Protein AF-A0A526VL44-F1 (afdb_monomer_lite)

pLDDT: mean 72.71, std 17.26, range [43.94, 94.44]

Secondary structure (DSSP, 8-state):
--SB---SGGGTTSPPPBPPP-SSPPP-SSPPPPPP-PPP-HHHHHTTTTT-------------SS-PPPP--

Structure (mmCIF, N/CA/C/O backbone):
data_AF-A0A526VL44-F1
#
_entry.id   AF-A0A526VL44-F1
#
loop_
_atom_site.group_PDB
_atom_site.id
_atom_site.type_symbol
_atom_site.label_atom_id
_atom_site.label_alt_id
_atom_site.label_comp_id
_atom_site.label_asym_id
_atom_site.label_entity_id
_atom_site.label_seq_id
_atom_site.pdbx_PDB_ins_code
_atom_site.Cartn_x
_atom_site.Cartn_y
_atom_site.Cartn_z
_atom_site.occupancy
_atom_site.B_iso_or_equiv
_atom_site.auth_seq_id
_atom_site.auth_comp_id
_atom_site.auth_asym_id
_atom_site.auth_atom_id
_atom_site.pdbx_PDB_model_num
ATOM 1 N N . MET A 1 1 ? 2.316 -4.183 7.385 1.00 73.06 1 MET A N 1
ATOM 2 C CA . MET A 1 1 ? 0.854 -4.055 7.193 1.00 73.06 1 MET A CA 1
ATOM 3 C C . MET A 1 1 ? 0.563 -3.207 5.965 1.00 73.06 1 MET A C 1
ATOM 5 O O . MET A 1 1 ? 1.168 -2.146 5.858 1.00 73.06 1 MET A O 1
ATOM 9 N N . PRO A 1 2 ? -0.291 -3.658 5.033 1.00 78.38 2 PRO A N 1
ATOM 10 C CA . PRO A 1 2 ? -0.659 -2.871 3.858 1.00 78.38 2 PRO A CA 1
ATOM 11 C C . PRO A 1 2 ? -1.663 -1.767 4.219 1.00 78.38 2 PRO A C 1
ATOM 13 O O . PRO A 1 2 ? -2.655 -2.028 4.891 1.00 78.38 2 PRO A O 1
ATOM 16 N N . SER A 1 3 ? -1.419 -0.544 3.745 1.00 82.25 3 SER A N 1
ATOM 17 C CA . SER A 1 3 ? -2.338 0.599 3.880 1.00 82.25 3 SER A CA 1
ATOM 18 C C . SER A 1 3 ? -3.193 0.844 2.631 1.00 82.25 3 SER A C 1
ATOM 20 O O . SER A 1 3 ? -4.129 1.639 2.669 1.00 82.25 3 SER A O 1
ATOM 22 N N . ALA A 1 4 ? -2.896 0.159 1.526 1.00 86.44 4 ALA A N 1
ATOM 23 C CA . ALA A 1 4 ? -3.584 0.309 0.252 1.00 86.44 4 ALA A CA 1
ATOM 24 C C . ALA A 1 4 ? -3.663 -1.022 -0.503 1.00 86.44 4 ALA A C 1
ATOM 26 O O . ALA A 1 4 ? -2.879 -1.946 -0.262 1.00 86.44 4 ALA A O 1
ATOM 27 N N . ALA A 1 5 ? -4.606 -1.107 -1.438 1.00 90.44 5 ALA A N 1
ATOM 28 C CA . ALA A 1 5 ? -4.660 -2.192 -2.403 1.00 90.44 5 ALA A CA 1
ATOM 29 C C . ALA A 1 5 ? -3.423 -2.188 -3.316 1.00 90.44 5 ALA A C 1
ATOM 31 O O . ALA A 1 5 ? -2.770 -1.164 -3.523 1.00 90.44 5 ALA A O 1
ATOM 32 N N . SER A 1 6 ? -3.130 -3.352 -3.897 1.00 88.44 6 SER A N 1
ATOM 33 C CA . SER A 1 6 ? -2.004 -3.529 -4.811 1.00 88.44 6 SER A CA 1
ATOM 34 C C . SER A 1 6 ? -2.062 -2.531 -5.984 1.00 88.44 6 SER A C 1
ATOM 36 O O . SER A 1 6 ? -3.091 -2.469 -6.669 1.00 88.44 6 SER A O 1
ATOM 38 N N . PRO A 1 7 ? -0.979 -1.773 -6.253 1.00 88.31 7 PRO A N 1
ATOM 39 C CA . PRO A 1 7 ? -0.935 -0.775 -7.323 1.00 88.31 7 PRO A CA 1
ATOM 40 C C . PRO A 1 7 ? -0.620 -1.383 -8.703 1.00 88.31 7 PRO A C 1
ATOM 42 O O . PRO A 1 7 ? -0.386 -0.651 -9.664 1.00 88.31 7 PRO A O 1
ATOM 45 N N . PHE A 1 8 ? -0.568 -2.713 -8.820 1.00 89.12 8 PHE A N 1
ATOM 46 C CA . PHE A 1 8 ? -0.280 -3.407 -10.077 1.00 89.12 8 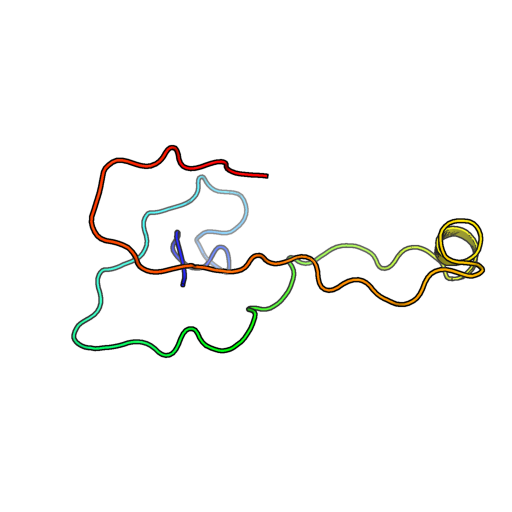PHE A CA 1
ATOM 47 C C . PHE A 1 8 ? -1.539 -3.606 -10.940 1.00 89.12 8 PHE A C 1
ATOM 49 O O . PHE A 1 8 ? -2.675 -3.438 -10.490 1.00 89.12 8 PHE A O 1
ATOM 56 N N . GLY A 1 9 ? -1.335 -3.977 -12.208 1.00 91.25 9 GLY A N 1
ATOM 57 C CA . GLY A 1 9 ? -2.419 -4.289 -13.144 1.00 91.25 9 GLY A CA 1
ATOM 58 C C . GLY A 1 9 ? -3.359 -3.106 -13.373 1.00 91.25 9 GLY A C 1
ATOM 59 O O . GLY A 1 9 ? -2.913 -1.998 -13.667 1.00 91.25 9 GLY A O 1
ATOM 60 N N . ALA A 1 10 ? -4.663 -3.337 -13.206 1.00 93.38 10 ALA A N 1
ATOM 61 C CA . ALA A 1 10 ? -5.709 -2.336 -13.436 1.00 93.38 10 ALA A CA 1
ATOM 62 C C . ALA A 1 10 ? -5.592 -1.077 -12.549 1.00 93.38 10 ALA A C 1
ATOM 64 O O . ALA A 1 10 ? -6.151 -0.033 -12.889 1.00 93.38 10 ALA A O 1
ATOM 65 N N . ASN A 1 11 ? -4.855 -1.156 -11.436 1.00 90.88 11 ASN A N 1
ATOM 66 C CA . ASN A 1 11 ? -4.623 -0.031 -10.527 1.00 90.88 11 ASN A CA 1
ATOM 67 C C . ASN A 1 11 ? -3.375 0.798 -10.884 1.00 90.88 11 ASN A C 1
ATOM 69 O O . ASN A 1 11 ? -3.118 1.814 -10.238 1.00 90.88 11 ASN A O 1
ATOM 73 N N . ARG A 1 12 ? -2.603 0.399 -11.905 1.00 93.38 12 ARG A N 1
ATOM 74 C CA . ARG A 1 12 ? -1.372 1.094 -12.296 1.00 93.38 12 ARG A CA 1
ATOM 75 C C . ARG A 1 12 ? -1.678 2.520 -12.758 1.00 93.38 12 ARG A C 1
ATOM 77 O O . ARG A 1 12 ? -2.552 2.728 -13.595 1.00 93.38 12 ARG A O 1
ATOM 84 N N . LEU A 1 13 ? -0.915 3.481 -12.227 1.00 91.69 13 LEU A N 1
ATOM 85 C CA . LEU A 1 13 ? -1.031 4.920 -12.518 1.00 91.69 13 LEU A CA 1
ATOM 86 C C . LEU A 1 13 ? -2.413 5.517 -12.193 1.00 91.69 13 LEU A C 1
ATOM 88 O O . LEU A 1 13 ? -2.835 6.498 -12.800 1.00 91.69 13 LEU A O 1
ATOM 92 N N . ARG A 1 14 ? -3.122 4.933 -11.225 1.00 93.44 14 ARG A N 1
ATOM 93 C CA . ARG A 1 14 ? -4.389 5.453 -10.704 1.00 93.44 14 ARG A CA 1
ATOM 94 C C . ARG A 1 14 ? -4.243 5.828 -9.227 1.00 93.44 14 ARG A C 1
ATOM 96 O O . ARG A 1 14 ? -3.303 5.364 -8.579 1.00 93.44 14 ARG A O 1
ATOM 103 N N . PRO A 1 15 ? -5.166 6.640 -8.678 1.00 94.44 15 PRO A N 1
ATOM 104 C CA . PRO A 1 15 ? -5.204 6.911 -7.246 1.00 94.44 15 PRO A CA 1
ATOM 105 C C . PRO A 1 15 ? -5.193 5.623 -6.414 1.00 94.44 15 PRO A C 1
ATOM 107 O O . PRO A 1 15 ? -5.818 4.625 -6.791 1.00 94.44 15 PRO A O 1
ATOM 110 N N . LEU A 1 16 ? -4.486 5.660 -5.279 1.00 91.19 16 LEU A N 1
ATOM 111 C CA . LEU A 1 16 ? -4.421 4.545 -4.336 1.00 91.19 16 LEU A CA 1
ATOM 112 C C . LEU A 1 16 ? -5.830 4.176 -3.874 1.00 91.19 16 LEU A C 1
ATOM 114 O O . LEU A 1 16 ? -6.593 5.025 -3.414 1.00 91.19 16 LEU A O 1
ATOM 118 N N . ARG A 1 17 ? -6.167 2.893 -3.995 1.00 93.44 17 ARG A N 1
ATOM 119 C CA . ARG A 1 17 ? -7.427 2.357 -3.482 1.00 93.44 17 ARG A CA 1
ATOM 120 C C . ARG A 1 17 ? -7.228 1.834 -2.058 1.00 93.44 17 ARG A C 1
ATOM 122 O O . ARG A 1 17 ? -6.153 1.298 -1.772 1.00 93.44 17 ARG A O 1
ATOM 129 N N . PRO A 1 18 ? -8.246 1.934 -1.185 1.00 92.31 18 PRO A N 1
ATOM 130 C CA . PRO A 1 18 ? -8.197 1.338 0.144 1.00 92.31 18 PRO A CA 1
ATOM 131 C C . PRO A 1 18 ? -7.870 -0.153 0.079 1.00 92.31 18 PRO A C 1
ATOM 133 O O . PRO A 1 18 ? -8.256 -0.845 -0.866 1.00 92.31 18 PRO A O 1
ATOM 136 N N . VAL A 1 19 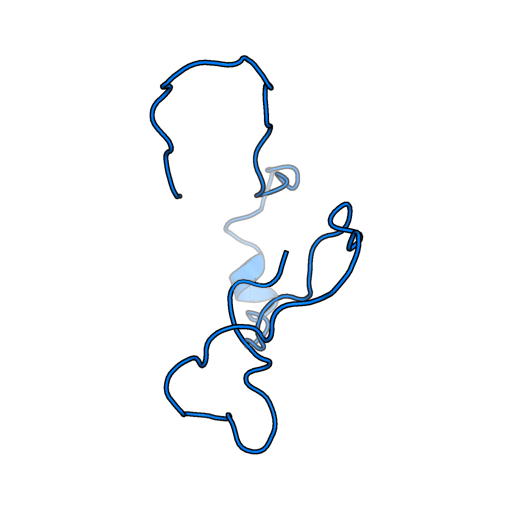? -7.153 -0.649 1.086 1.00 92.00 19 VAL A N 1
ATOM 137 C CA . VAL A 1 19 ? -6.943 -2.089 1.238 1.00 92.00 19 VAL A CA 1
ATOM 138 C C . VAL A 1 19 ? -8.278 -2.777 1.531 1.00 92.00 19 VAL A C 1
ATOM 140 O O . VAL A 1 19 ? -9.110 -2.247 2.266 1.00 92.00 19 VAL A O 1
ATOM 143 N N . VAL A 1 20 ? -8.489 -3.955 0.945 1.00 89.25 20 VAL A N 1
ATOM 144 C CA . VAL A 1 20 ? -9.651 -4.786 1.279 1.00 89.25 20 VAL A CA 1
ATOM 145 C C . VAL A 1 20 ? -9.462 -5.304 2.710 1.00 89.25 20 VAL A C 1
ATOM 147 O O . VAL A 1 20 ? -8.374 -5.817 3.004 1.00 89.25 20 VAL A O 1
ATOM 150 N N . PRO A 1 21 ? -10.469 -5.178 3.596 1.00 89.75 21 PRO A N 1
ATOM 151 C CA . PRO A 1 21 ? -10.420 -5.782 4.921 1.00 89.75 21 PRO A CA 1
ATOM 152 C C . PRO A 1 21 ? -10.095 -7.272 4.832 1.00 89.75 21 PRO A C 1
ATOM 154 O O . PRO A 1 21 ? -10.447 -7.943 3.862 1.00 89.75 21 PRO A O 1
ATOM 157 N N . TRP A 1 22 ? -9.405 -7.793 5.837 1.00 87.75 22 TRP A N 1
ATOM 158 C CA . TRP A 1 22 ? -9.108 -9.215 5.923 1.00 87.75 22 TRP A CA 1
ATOM 159 C C . TRP A 1 22 ? -9.565 -9.756 7.265 1.00 87.75 22 TRP A C 1
ATOM 161 O O . TRP A 1 22 ? -9.518 -9.055 8.276 1.00 87.75 22 TRP A O 1
ATOM 171 N N . ASP A 1 23 ? -9.950 -11.022 7.253 1.00 92.94 23 ASP A N 1
ATOM 172 C CA . ASP A 1 23 ? -10.278 -11.746 8.467 1.00 92.94 23 ASP A CA 1
ATOM 173 C C . ASP A 1 23 ? -9.006 -12.264 9.144 1.00 92.94 23 ASP A C 1
ATOM 175 O O . ASP A 1 23 ? -8.011 -12.605 8.494 1.00 92.94 23 ASP A O 1
ATOM 179 N N . GLY A 1 24 ? -9.048 -12.334 10.473 1.00 90.12 24 GLY A N 1
ATOM 180 C CA . GLY A 1 24 ? -7.971 -12.891 11.285 1.00 90.12 24 GLY A CA 1
ATOM 181 C C . GLY A 1 24 ? -6.694 -12.046 11.334 1.00 90.12 24 GLY A C 1
ATOM 182 O O . GLY A 1 24 ? -6.666 -10.850 11.032 1.00 90.12 24 GLY A O 1
ATOM 183 N N . LEU A 1 25 ? -5.611 -12.682 11.781 1.00 90.56 25 LEU A N 1
ATOM 184 C CA . LEU A 1 25 ? -4.317 -12.038 11.976 1.00 90.56 25 LEU A CA 1
ATOM 185 C C . LEU A 1 25 ? -3.455 -12.179 10.718 1.00 90.56 25 LEU A C 1
ATOM 187 O O . LEU A 1 25 ? -3.279 -13.279 10.197 1.00 90.56 25 LEU A O 1
ATOM 191 N N . ARG A 1 26 ? -2.865 -11.071 10.262 1.00 83.75 26 ARG A N 1
ATOM 192 C CA . ARG A 1 26 ? -1.810 -11.097 9.243 1.00 83.75 26 ARG A CA 1
ATOM 193 C C . ARG A 1 26 ? -0.446 -10.976 9.894 1.00 83.75 26 ARG A C 1
ATOM 195 O O . ARG A 1 26 ? -0.256 -10.171 10.803 1.00 83.75 26 ARG A O 1
ATOM 202 N N . ASP A 1 27 ? 0.508 -11.725 9.361 1.00 87.19 27 ASP A N 1
ATOM 203 C CA . ASP A 1 27 ? 1.906 -11.554 9.716 1.00 87.19 27 ASP A CA 1
ATOM 204 C C . ASP A 1 27 ? 2.414 -10.182 9.227 1.00 87.19 27 ASP A C 1
ATOM 206 O O . ASP A 1 27 ? 2.209 -9.780 8.077 1.00 87.19 27 ASP A O 1
ATOM 210 N N . ALA A 1 28 ? 3.028 -9.433 10.139 1.00 87.94 28 ALA A N 1
ATOM 211 C CA . ALA A 1 28 ? 3.623 -8.115 9.914 1.00 87.94 28 ALA A CA 1
ATOM 212 C C . ALA A 1 28 ? 5.074 -8.039 10.389 1.00 87.94 28 ALA A C 1
ATOM 214 O O . ALA A 1 28 ? 5.610 -6.938 10.524 1.00 87.94 28 ALA A O 1
ATOM 215 N N . LEU A 1 29 ? 5.700 -9.183 10.657 1.00 90.06 29 LEU A N 1
ATOM 216 C CA . LEU A 1 29 ? 7.037 -9.238 11.237 1.00 90.06 29 LEU A CA 1
ATOM 217 C C . LEU A 1 29 ? 8.142 -8.973 10.204 1.00 90.06 29 LEU A C 1
ATOM 219 O O . LEU A 1 29 ? 9.282 -8.704 10.575 1.00 90.06 29 LEU A O 1
ATOM 223 N N . THR A 1 30 ? 7.809 -8.995 8.912 1.00 86.81 30 THR A N 1
ATOM 224 C CA . THR A 1 30 ? 8.752 -8.788 7.807 1.00 86.81 30 THR A CA 1
ATOM 225 C C . THR A 1 30 ? 8.451 -7.522 7.011 1.00 86.81 30 THR A C 1
ATOM 227 O O . 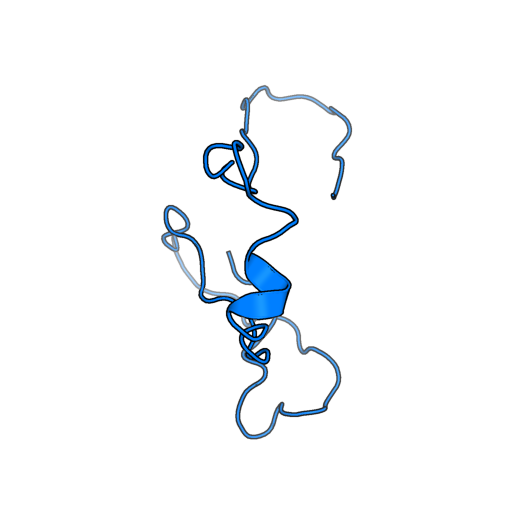THR A 1 30 ? 7.291 -7.178 6.767 1.00 86.81 30 THR A O 1
ATOM 230 N N . PHE A 1 31 ? 9.502 -6.860 6.523 1.00 82.38 31 PHE A N 1
ATOM 231 C CA . PHE A 1 31 ? 9.355 -5.733 5.604 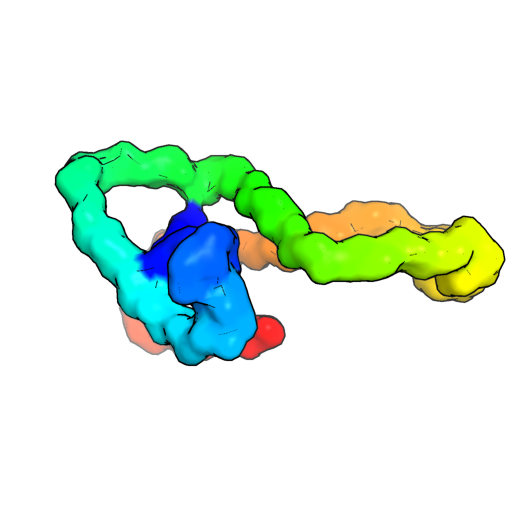1.00 82.38 31 PHE A CA 1
ATOM 232 C C . PHE A 1 31 ? 8.810 -6.174 4.246 1.00 82.38 31 PHE A C 1
ATOM 234 O O . PHE A 1 31 ? 9.211 -7.198 3.698 1.00 82.38 31 PHE A O 1
ATOM 241 N N . GLY A 1 32 ? 7.905 -5.362 3.697 1.00 83.06 32 GLY A N 1
ATOM 242 C CA . GLY A 1 32 ? 7.434 -5.525 2.328 1.00 83.06 32 GLY A CA 1
ATOM 243 C C . GLY A 1 32 ? 8.492 -5.108 1.299 1.00 83.06 32 GLY A C 1
ATOM 244 O O . GLY A 1 32 ? 9.460 -4.423 1.641 1.00 83.06 32 GLY A O 1
ATOM 245 N N . PRO A 1 33 ? 8.305 -5.488 0.026 1.00 84.56 33 PRO A N 1
ATOM 246 C CA . PRO A 1 33 ? 9.201 -5.087 -1.049 1.00 84.56 33 PRO A CA 1
ATOM 247 C C . PRO A 1 33 ? 9.199 -3.564 -1.233 1.00 84.56 33 PRO A C 1
ATOM 249 O O . PRO A 1 33 ? 8.166 -2.904 -1.099 1.00 84.56 33 PRO A O 1
ATOM 252 N N . LYS A 1 34 ? 10.361 -3.005 -1.585 1.00 84.38 34 LYS A N 1
ATOM 253 C CA . LYS A 1 34 ? 10.479 -1.598 -1.984 1.00 84.38 34 LYS A CA 1
ATOM 254 C C . LYS A 1 34 ? 9.766 -1.368 -3.322 1.00 84.38 34 LYS A C 1
ATOM 256 O O . LYS A 1 34 ? 9.759 -2.245 -4.184 1.00 84.38 34 LYS A O 1
ATOM 261 N N . SER A 1 35 ? 9.199 -0.175 -3.506 1.00 85.69 35 SER A N 1
ATOM 262 C CA . SER A 1 35 ? 8.633 0.245 -4.791 1.00 85.69 35 SER A CA 1
ATOM 263 C C . SER A 1 35 ? 9.668 0.147 -5.919 1.00 85.69 35 SER A C 1
ATOM 265 O O . SER A 1 35 ? 10.841 0.452 -5.679 1.00 85.69 35 SER A O 1
ATOM 267 N N . PRO A 1 36 ? 9.254 -0.211 -7.148 1.00 84.56 36 PRO A N 1
ATOM 268 C CA . PRO A 1 36 ? 10.145 -0.198 -8.300 1.00 84.56 36 PRO A CA 1
ATOM 269 C C . PRO A 1 36 ? 10.779 1.184 -8.474 1.00 84.56 36 PRO A C 1
ATOM 271 O O . PRO A 1 36 ? 10.079 2.192 -8.570 1.00 84.56 36 PRO A O 1
ATOM 274 N N . HIS A 1 37 ? 12.104 1.224 -8.492 1.00 79.81 37 HIS A N 1
ATOM 275 C CA . HIS A 1 37 ? 12.889 2.417 -8.770 1.00 79.81 37 HIS A CA 1
ATOM 276 C C . HIS A 1 37 ? 14.202 1.985 -9.413 1.00 79.81 37 HIS A C 1
ATOM 278 O O . HIS A 1 37 ? 14.681 0.881 -9.140 1.00 79.81 37 HIS A O 1
ATOM 284 N N . GLU A 1 38 ? 14.770 2.849 -10.247 1.00 84.56 38 GLU A N 1
ATOM 285 C CA . GLU A 1 38 ? 16.094 2.620 -10.814 1.00 84.56 38 GLU A CA 1
ATOM 286 C C . GLU A 1 38 ? 17.107 2.417 -9.683 1.00 84.56 38 GLU A C 1
ATOM 288 O O . GLU A 1 38 ? 17.140 3.165 -8.699 1.00 84.56 38 GLU A O 1
ATOM 293 N N . LEU A 1 39 ? 17.938 1.386 -9.812 1.00 71.06 39 LEU A N 1
ATOM 294 C CA . LEU A 1 39 ? 19.119 1.270 -8.972 1.00 71.06 39 LEU A CA 1
ATOM 295 C C . LEU A 1 39 ? 20.046 2.412 -9.375 1.00 71.06 39 LEU A C 1
ATOM 297 O O . LEU A 1 39 ? 20.421 2.533 -10.542 1.00 71.06 39 LEU A O 1
ATOM 301 N N . SER A 1 40 ? 20.397 3.275 -8.422 1.00 58.22 40 SER A N 1
ATOM 302 C CA . SER A 1 40 ? 21.402 4.294 -8.687 1.00 58.22 40 SER A CA 1
ATOM 303 C C . SER A 1 40 ? 22.665 3.602 -9.203 1.00 58.22 40 SER A C 1
ATOM 305 O O . SER A 1 40 ? 23.087 2.577 -8.665 1.00 58.22 40 SER A O 1
ATOM 307 N N . SER A 1 41 ? 23.242 4.142 -10.283 1.00 56.84 41 SER A N 1
ATOM 308 C CA . SER A 1 41 ?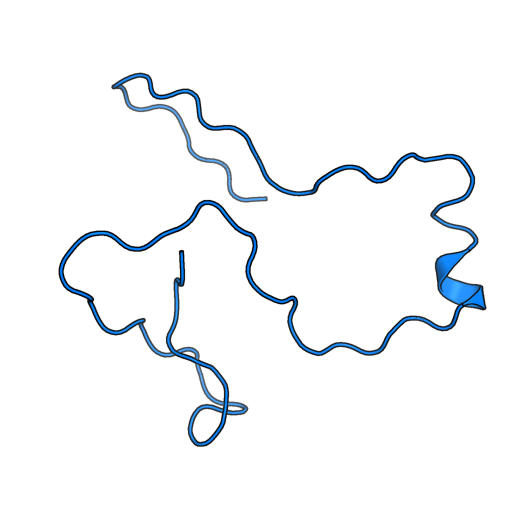 24.522 3.674 -10.824 1.00 56.84 41 SER A CA 1
ATOM 309 C C . SER A 1 41 ? 25.505 3.413 -9.671 1.00 56.84 41 SER A C 1
ATOM 311 O O . SER A 1 41 ? 25.560 4.238 -8.751 1.00 56.84 41 SER A O 1
ATOM 313 N N . PRO A 1 42 ? 26.313 2.334 -9.700 1.00 58.28 42 PRO A N 1
ATOM 314 C CA . PRO A 1 42 ? 27.282 2.037 -8.642 1.00 58.28 42 PRO A CA 1
ATOM 315 C C . PRO A 1 42 ? 28.160 3.244 -8.266 1.00 58.28 42 PRO A C 1
ATOM 317 O O . PRO A 1 42 ? 28.522 3.419 -7.105 1.00 58.28 42 PRO A O 1
ATOM 320 N N . ARG A 1 43 ? 28.428 4.142 -9.228 1.00 52.72 43 ARG A N 1
ATOM 321 C CA . ARG A 1 43 ? 29.196 5.381 -9.027 1.00 52.72 43 ARG A CA 1
ATOM 322 C C . ARG A 1 43 ? 28.452 6.455 -8.218 1.00 52.72 43 ARG A C 1
ATOM 324 O O . ARG A 1 43 ? 29.086 7.232 -7.513 1.00 52.72 43 ARG A O 1
ATOM 331 N N . ALA A 1 44 ? 27.124 6.499 -8.295 1.00 55.19 44 ALA A N 1
ATOM 332 C CA . ALA A 1 44 ? 26.287 7.413 -7.514 1.00 55.19 44 ALA A CA 1
ATOM 333 C C . ALA A 1 44 ? 26.028 6.896 -6.086 1.00 55.19 44 ALA A C 1
ATOM 335 O O . ALA A 1 44 ? 25.849 7.695 -5.170 1.00 55.19 44 ALA A O 1
ATOM 336 N N . ALA A 1 45 ? 26.048 5.573 -5.884 1.00 53.22 45 ALA A N 1
ATOM 337 C CA . ALA A 1 45 ? 25.836 4.939 -4.581 1.00 53.22 45 ALA A CA 1
ATOM 338 C C . ALA A 1 45 ? 27.052 5.017 -3.629 1.00 53.22 45 ALA A C 1
ATOM 340 O O . ALA A 1 45 ? 26.875 4.882 -2.416 1.00 53.22 45 ALA A O 1
ATOM 341 N N . GLY A 1 46 ? 28.263 5.236 -4.161 1.00 48.84 46 GLY A N 1
ATOM 342 C CA . GLY A 1 46 ? 29.522 5.158 -3.406 1.00 48.84 46 GLY A CA 1
ATOM 343 C C . GLY A 1 46 ? 29.770 6.306 -2.421 1.00 48.84 46 GLY A C 1
ATOM 344 O O . GLY A 1 46 ? 30.009 6.057 -1.246 1.00 48.84 46 GLY A O 1
ATOM 345 N N . HIS A 1 47 ? 29.646 7.567 -2.843 1.00 52.00 47 HIS A N 1
ATOM 346 C CA . HIS A 1 47 ? 30.170 8.680 -2.031 1.00 52.00 47 HIS A CA 1
ATOM 347 C C . HIS A 1 47 ? 29.324 9.066 -0.801 1.00 52.00 47 HIS A C 1
ATOM 349 O O . HIS A 1 47 ? 29.810 9.778 0.070 1.00 52.00 47 HIS A O 1
ATOM 355 N N . TRP A 1 48 ? 28.071 8.604 -0.698 1.00 51.19 48 TRP A N 1
ATOM 356 C CA . TRP A 1 48 ? 27.212 8.870 0.470 1.00 51.19 48 TRP A CA 1
ATOM 357 C C . TRP A 1 48 ? 27.293 7.787 1.558 1.00 51.19 48 TRP A C 1
ATOM 359 O O . TRP A 1 48 ? 26.745 7.978 2.644 1.00 51.19 48 TRP A O 1
ATOM 369 N N . ASN A 1 49 ? 27.946 6.650 1.279 1.00 50.19 49 ASN A N 1
ATOM 370 C CA . ASN A 1 49 ? 27.934 5.464 2.147 1.00 50.19 49 ASN A CA 1
ATOM 371 C C . ASN A 1 49 ? 29.325 5.009 2.613 1.00 50.19 49 ASN A C 1
ATOM 373 O O . ASN A 1 49 ? 29.426 4.019 3.340 1.00 50.19 49 ASN A O 1
ATOM 377 N N . GLU A 1 50 ? 30.392 5.719 2.245 1.00 43.94 50 GLU A N 1
ATOM 378 C CA . GLU A 1 50 ? 31.736 5.438 2.747 1.00 43.94 50 GLU A CA 1
ATOM 379 C C . GLU A 1 50 ? 31.782 5.656 4.271 1.00 43.94 50 GLU A C 1
ATOM 381 O O . GLU A 1 50 ? 31.721 6.774 4.777 1.00 43.94 50 GLU A O 1
ATOM 386 N N . GLY A 1 51 ? 31.824 4.550 5.021 1.00 52.34 51 GLY A N 1
ATOM 387 C CA . GLY A 1 51 ? 32.044 4.533 6.470 1.00 52.34 51 GLY A CA 1
ATOM 388 C C . GLY A 1 51 ? 30.803 4.434 7.365 1.00 52.34 51 GLY A C 1
ATOM 389 O O . GLY A 1 51 ? 30.961 4.395 8.586 1.00 52.34 51 GLY A O 1
ATOM 390 N N . ARG A 1 52 ? 29.575 4.358 6.826 1.00 54.50 52 ARG A N 1
ATOM 391 C CA . ARG A 1 52 ? 28.362 4.236 7.662 1.00 54.50 52 ARG A CA 1
ATOM 392 C C . ARG A 1 52 ? 27.790 2.812 7.618 1.00 54.50 52 ARG A C 1
ATOM 394 O O . ARG A 1 52 ? 27.370 2.378 6.549 1.00 54.50 52 ARG A O 1
ATOM 401 N N . PRO A 1 53 ? 27.699 2.085 8.750 1.00 53.09 53 PRO A N 1
ATOM 402 C CA . PRO A 1 53 ? 27.013 0.796 8.769 1.00 53.09 53 PRO A CA 1
ATOM 403 C C . PRO A 1 53 ? 25.538 0.970 8.358 1.00 53.09 53 PRO A C 1
ATOM 405 O O . PRO A 1 53 ? 24.941 2.012 8.670 1.00 53.09 53 PRO A O 1
ATOM 408 N N . PRO A 1 54 ? 24.935 -0.020 7.671 1.00 53.09 54 PRO A N 1
ATOM 409 C CA . PRO A 1 54 ? 23.547 0.051 7.231 1.00 53.09 54 PRO A CA 1
ATOM 410 C C . PRO A 1 54 ? 22.637 0.242 8.447 1.00 53.09 54 PRO A C 1
ATOM 412 O O . PRO A 1 54 ? 22.536 -0.626 9.312 1.00 53.09 54 PRO A O 1
ATOM 415 N N . ARG A 1 55 ? 21.982 1.404 8.536 1.00 56.88 55 ARG A N 1
ATOM 416 C CA . ARG A 1 55 ? 20.963 1.650 9.560 1.00 56.88 55 ARG A CA 1
ATOM 417 C C . ARG A 1 55 ? 19.641 1.053 9.071 1.00 56.88 55 ARG A C 1
ATOM 419 O O . ARG A 1 55 ? 19.180 1.469 8.006 1.00 56.88 55 ARG A O 1
ATOM 426 N N . PRO A 1 56 ? 19.004 0.126 9.806 1.00 49.09 56 PRO A N 1
ATOM 427 C CA . PRO A 1 56 ? 17.626 -0.244 9.514 1.00 49.09 56 PRO A CA 1
ATOM 428 C C . PRO A 1 56 ? 16.733 0.997 9.664 1.00 49.09 56 PRO A C 1
ATOM 430 O O . PRO A 1 56 ? 16.810 1.716 10.658 1.00 49.09 56 PRO A O 1
ATOM 433 N N . GLN A 1 57 ? 15.918 1.273 8.645 1.00 63.03 57 GLN A N 1
ATOM 434 C CA . GLN A 1 57 ? 15.065 2.462 8.550 1.00 63.03 57 GLN A CA 1
ATOM 435 C C . GLN A 1 57 ? 13.616 2.159 8.970 1.00 63.03 57 GLN A C 1
ATOM 437 O O . GLN A 1 57 ? 12.704 2.566 8.268 1.00 63.03 57 GLN A O 1
ATOM 442 N N . VAL A 1 58 ? 13.364 1.408 10.052 1.00 52.09 58 VAL A N 1
ATOM 443 C CA . VAL A 1 58 ? 12.001 1.263 10.617 1.00 52.09 58 VAL A CA 1
ATOM 444 C C . VAL A 1 58 ? 12.050 1.152 12.146 1.00 52.09 58 VAL A C 1
ATOM 446 O O . VAL A 1 58 ? 12.992 0.608 12.716 1.00 52.09 58 VAL A O 1
ATOM 449 N N . ALA A 1 59 ? 11.040 1.750 12.785 1.00 52.69 59 ALA A N 1
ATOM 450 C CA . ALA A 1 59 ? 10.979 2.136 14.189 1.00 52.69 59 ALA A CA 1
ATOM 451 C C . ALA A 1 59 ? 10.482 1.052 15.168 1.00 52.69 59 ALA A C 1
ATOM 453 O O . ALA A 1 59 ? 9.817 0.086 14.804 1.00 52.69 59 ALA A O 1
ATOM 454 N N . TRP A 1 60 ? 10.778 1.301 16.446 1.00 48.19 60 TRP A N 1
ATOM 455 C CA . TRP A 1 60 ? 10.382 0.532 17.625 1.00 48.19 60 TRP A CA 1
ATOM 456 C C . TRP A 1 60 ? 8.997 0.935 18.145 1.00 48.19 60 TRP A C 1
ATOM 458 O O . TRP A 1 60 ? 8.663 2.119 18.161 1.00 48.19 60 TRP A O 1
ATOM 468 N N . VAL A 1 61 ? 8.244 -0.022 18.695 1.00 45.97 61 VAL A N 1
ATOM 469 C CA . VAL A 1 61 ? 7.042 0.244 19.504 1.00 45.97 61 VAL A CA 1
ATOM 470 C C . VAL A 1 61 ? 7.320 -0.114 20.968 1.00 45.97 61 VAL A C 1
ATOM 472 O O . VAL A 1 61 ? 7.742 -1.225 21.274 1.00 45.97 61 VAL A O 1
ATOM 475 N N . ARG A 1 62 ? 7.060 0.822 21.893 1.00 47.62 62 ARG A N 1
ATOM 476 C CA . ARG A 1 62 ? 6.792 0.501 23.305 1.00 47.62 62 ARG A CA 1
ATOM 477 C C . ARG A 1 62 ? 5.280 0.515 23.485 1.00 47.62 62 ARG A C 1
ATOM 479 O O . ARG A 1 62 ? 4.673 1.578 23.385 1.00 47.62 62 ARG A O 1
ATOM 486 N N . ILE A 1 63 ? 4.687 -0.644 23.756 1.00 46.41 63 ILE A N 1
ATOM 487 C CA . ILE A 1 63 ? 3.271 -0.728 24.119 1.00 46.41 63 ILE A CA 1
ATOM 488 C C . ILE A 1 63 ? 3.143 -0.241 25.565 1.00 46.41 63 ILE A C 1
ATOM 490 O O . ILE A 1 63 ? 3.525 -0.930 26.505 1.00 46.41 63 ILE A O 1
ATOM 494 N N . GLY A 1 64 ? 2.638 0.976 25.730 1.00 50.38 64 GLY A N 1
ATOM 495 C CA . GLY A 1 64 ? 2.072 1.466 26.980 1.00 50.38 64 GLY A CA 1
ATOM 496 C C . GLY A 1 64 ? 0.713 2.064 26.652 1.00 50.38 64 GLY A C 1
ATOM 497 O O . GLY A 1 64 ? 0.626 2.904 25.760 1.00 50.38 64 GLY A O 1
ATOM 498 N N . PHE A 1 65 ? -0.343 1.607 27.320 1.00 47.03 65 PHE A N 1
ATOM 499 C CA . PHE A 1 65 ? -1.680 2.172 27.155 1.00 47.03 65 PHE A CA 1
ATOM 500 C C . PHE A 1 65 ? -1.673 3.651 27.590 1.00 47.03 65 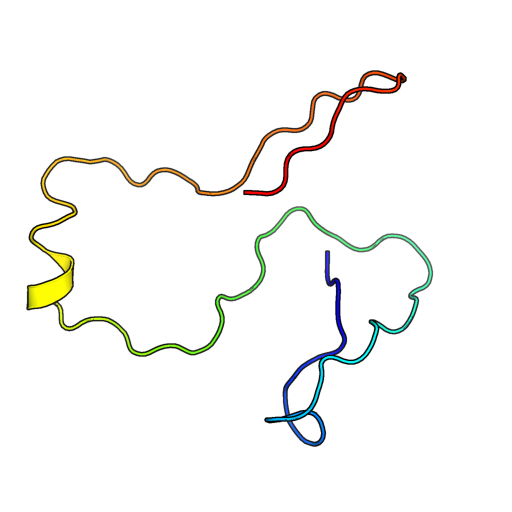PHE A C 1
ATOM 502 O O . PHE A 1 65 ? -1.335 3.957 28.732 1.00 47.03 65 PHE A O 1
ATOM 509 N N . GLY A 1 66 ? -2.002 4.565 26.668 1.00 59.31 66 GLY A N 1
ATOM 510 C CA . GLY A 1 66 ? -2.109 6.010 26.913 1.00 59.31 66 GLY A CA 1
ATOM 511 C C . GLY A 1 66 ? -1.876 6.872 25.661 1.00 59.31 66 GLY A C 1
ATOM 512 O O . GLY A 1 66 ? -1.151 6.469 24.752 1.00 59.31 66 GLY A O 1
ATOM 513 N N . SER A 1 67 ? -2.481 8.067 25.621 1.00 61.81 67 SER A N 1
ATOM 514 C CA . SER A 1 67 ? -2.458 9.033 24.501 1.00 61.81 67 SER A CA 1
ATOM 515 C C . SER A 1 67 ? -1.085 9.680 24.264 1.00 61.81 67 SER A C 1
ATOM 517 O O . SER A 1 67 ? -0.890 10.868 24.520 1.00 61.81 67 SER A O 1
ATOM 519 N N . LYS A 1 68 ? -0.107 8.911 23.781 1.00 74.81 68 LYS A N 1
ATOM 520 C CA . LYS A 1 68 ? 1.183 9.455 23.333 1.00 74.81 68 LYS A CA 1
ATOM 521 C C . LYS A 1 68 ? 1.108 9.912 21.870 1.00 74.81 68 LYS A C 1
ATOM 523 O O . LYS A 1 68 ? 0.449 9.248 21.071 1.00 74.81 68 LYS A O 1
ATOM 528 N N . PRO A 1 69 ? 1.783 11.017 21.505 1.00 68.19 69 PRO A N 1
ATOM 529 C CA . PRO A 1 69 ? 1.784 11.516 20.135 1.00 68.19 69 PRO A CA 1
ATOM 530 C C . PRO A 1 69 ? 2.467 10.528 19.181 1.00 68.19 69 PRO A C 1
ATOM 532 O O . PRO A 1 69 ? 3.481 9.915 19.523 1.00 68.19 69 PRO A O 1
ATOM 535 N N . ILE A 1 70 ? 1.904 10.399 17.978 1.00 77.44 70 ILE A N 1
ATOM 536 C CA . ILE A 1 70 ? 2.417 9.553 16.897 1.00 77.44 70 ILE A CA 1
ATOM 537 C C . ILE A 1 70 ? 3.115 10.458 15.884 1.00 77.44 70 ILE A C 1
ATOM 539 O O . ILE A 1 70 ? 2.504 11.382 15.353 1.00 77.44 70 ILE A O 1
ATOM 543 N N . PHE A 1 71 ? 4.385 10.173 15.608 1.00 74.38 71 PHE A N 1
ATOM 544 C CA . PHE A 1 71 ? 5.149 10.834 14.555 1.00 74.38 71 PHE A CA 1
ATOM 545 C C . PHE A 1 71 ? 5.263 9.907 13.349 1.00 74.38 71 PHE A C 1
ATOM 547 O O . PHE A 1 71 ? 5.574 8.724 13.496 1.00 74.38 71 PHE A O 1
ATOM 554 N N . VAL A 1 72 ? 5.024 10.460 12.164 1.00 71.44 72 VAL A N 1
ATOM 555 C CA . VAL A 1 72 ? 5.221 9.787 10.878 1.00 71.44 72 VAL A CA 1
ATOM 556 C C . VAL A 1 72 ? 6.431 10.451 10.220 1.00 71.44 72 VAL A C 1
ATOM 558 O O . VAL A 1 72 ? 6.453 11.675 10.110 1.00 71.44 72 VAL A O 1
ATOM 561 N N . TRP A 1 73 ? 7.450 9.647 9.902 1.00 57.50 73 TRP A N 1
ATOM 562 C CA . TRP A 1 73 ? 8.727 10.068 9.310 1.00 57.50 73 TRP A CA 1
ATOM 563 C C . TRP A 1 73 ? 8.592 10.381 7.820 1.00 57.50 73 TRP A C 1
ATOM 565 O O . TRP A 1 73 ? 7.920 9.583 7.125 1.00 57.50 73 TRP A O 1
#

Radius of gyration: 17.68 Å; chains: 1; bounding box: 42×24×41 Å

Foldseek 3Di:
DDQFDDCDDPNPPHPTHGDDDDPDDDDPPDDDDDDDDDDPDPVVVPPVPVPDDDDPPDDDDDDDPDDDDDDDD

Sequence (73 aa):
MPSAASPFGANRLRPLRPVVPWDGLRDALTFGPKSPHELSSPRAAGHWNEGRPPRPQVAWVRIGFGSKPIFVW